Protein AF-A0A960Q1M1-F1 (afdb_monomer_lite)

Foldseek 3Di:
DDFDKDFAQAWDDQQPWTAGGRKIFGADPVGAGFWIAHCAFDDTPNATAGHNNPDDIFGADRNRHTFKGQGCQFDQFPNFGAGHHDPVCVVVVLDSIWGADNVRHGAKGAGCAWDAAPNDIDGHSHMFGADPVRHTDD

Radius of gyration: 15.27 Å; chains: 1; bounding box: 33×28×47 Å

pLDDT: mean 92.21, std 8.74, range [44.69, 98.31]

Sequence (138 aa):
WAVPSVRLLKGDMLGENLLPADTRLLYTPTGWVRDCLLPAPMELQGLPLRGGGHDWMTGFHPDGSLRTAWLSRSTEIDGIPCARATVWAELFGKGGMTTLHPDGSLESCRLAKRCTIDGQTFRKGQRIRLDPEGHLVP

Structure (mmCIF, N/CA/C/O backbone):
data_AF-A0A960Q1M1-F1
#
_entry.id   AF-A0A960Q1M1-F1
#
loop_
_atom_site.group_PDB
_atom_site.id
_atom_site.type_symbol
_atom_site.label_atom_id
_atom_site.label_alt_id
_atom_site.label_comp_id
_atom_site.label_asym_id
_atom_site.label_entity_id
_atom_site.label_seq_id
_atom_site.pdbx_PDB_ins_code
_atom_site.Cartn_x
_atom_site.Cartn_y
_atom_site.Cartn_z
_atom_site.occupancy
_atom_site.B_iso_or_equiv
_atom_site.auth_seq_id
_atom_site.auth_comp_id
_atom_site.auth_asym_id
_atom_site.auth_atom_id
_atom_site.pdbx_PDB_model_num
ATOM 1 N N . TRP A 1 1 ? 8.557 19.670 -15.489 1.00 44.69 1 TRP A N 1
ATOM 2 C CA . TRP A 1 1 ? 9.499 18.537 -15.436 1.00 44.69 1 TRP A CA 1
ATOM 3 C C . TRP A 1 1 ? 8.702 17.256 -15.600 1.00 44.69 1 TRP A C 1
ATOM 5 O O . TRP A 1 1 ? 7.845 16.993 -14.766 1.00 44.69 1 TRP A O 1
ATOM 15 N N . ALA A 1 2 ? 8.873 16.532 -16.709 1.00 58.72 2 ALA A N 1
ATOM 16 C CA . ALA A 1 2 ? 8.183 15.259 -16.914 1.00 58.72 2 ALA A CA 1
ATOM 17 C C . ALA A 1 2 ? 8.835 14.198 -16.017 1.00 58.72 2 ALA A C 1
ATOM 19 O O . ALA A 1 2 ? 10.051 14.029 -16.065 1.00 58.72 2 ALA A O 1
ATOM 20 N N . VAL A 1 3 ? 8.051 13.523 -15.175 1.00 68.00 3 VAL A N 1
ATOM 21 C CA . VAL A 1 3 ? 8.548 12.369 -14.415 1.00 68.00 3 VAL A CA 1
ATOM 22 C C . VAL A 1 3 ? 8.826 11.253 -15.427 1.00 68.00 3 VAL A C 1
ATOM 24 O O . VAL A 1 3 ? 7.913 10.928 -16.195 1.00 68.00 3 VAL A O 1
ATOM 27 N N . PRO A 1 4 ? 10.042 10.678 -15.478 1.00 83.38 4 PRO A N 1
ATOM 28 C CA . PRO A 1 4 ? 10.319 9.548 -16.351 1.00 83.38 4 PRO A CA 1
ATOM 29 C C . PRO A 1 4 ? 9.334 8.426 -16.037 1.00 83.38 4 PRO A C 1
ATOM 31 O O . PRO A 1 4 ? 9.212 8.002 -14.884 1.00 83.38 4 PRO A O 1
ATOM 34 N N . SER A 1 5 ? 8.606 7.974 -17.056 1.00 89.38 5 SER A N 1
ATOM 35 C CA . SER A 1 5 ? 7.675 6.866 -16.902 1.00 89.38 5 SER A CA 1
ATOM 36 C C . SER A 1 5 ? 7.811 5.865 -18.031 1.00 89.38 5 SER A C 1
ATOM 38 O O . SER A 1 5 ? 8.048 6.235 -19.181 1.00 89.38 5 SER A O 1
ATOM 40 N N . VAL A 1 6 ? 7.664 4.592 -17.683 1.00 93.88 6 VAL A N 1
ATOM 41 C CA . VAL A 1 6 ? 7.753 3.462 -18.608 1.00 93.88 6 VAL A CA 1
ATOM 42 C C . VAL A 1 6 ? 6.487 2.637 -18.464 1.00 93.88 6 VAL A C 1
ATOM 44 O O . VAL A 1 6 ? 6.015 2.411 -17.354 1.00 93.88 6 VAL A O 1
ATOM 47 N N . ARG A 1 7 ? 5.922 2.188 -19.584 1.00 95.88 7 ARG A N 1
ATOM 48 C CA . ARG A 1 7 ? 4.851 1.189 -19.594 1.00 95.88 7 ARG A CA 1
ATOM 49 C C . ARG A 1 7 ? 5.477 -0.189 -19.787 1.00 95.88 7 ARG A C 1
ATOM 51 O O . ARG A 1 7 ? 6.226 -0.380 -20.743 1.00 95.88 7 ARG A O 1
ATOM 58 N N . LEU A 1 8 ? 5.141 -1.138 -18.921 1.00 96.75 8 LEU A N 1
ATOM 59 C CA . LEU A 1 8 ? 5.547 -2.530 -19.086 1.00 96.75 8 LEU A CA 1
ATOM 60 C C . LEU A 1 8 ? 4.829 -3.160 -20.287 1.00 96.75 8 LEU A C 1
ATOM 62 O O . LEU A 1 8 ? 3.607 -3.096 -20.386 1.00 96.75 8 LEU A O 1
ATOM 66 N N . LEU A 1 9 ? 5.580 -3.787 -21.195 1.00 96.88 9 LEU A N 1
ATOM 67 C CA . LEU A 1 9 ? 5.009 -4.490 -22.358 1.00 96.88 9 LEU A CA 1
ATOM 68 C C . LEU A 1 9 ? 4.552 -5.918 -22.027 1.00 96.88 9 LEU A C 1
ATOM 70 O O . LEU A 1 9 ? 3.729 -6.495 -22.729 1.00 96.88 9 LEU A O 1
ATOM 74 N N . LYS A 1 10 ? 5.102 -6.492 -20.960 1.00 96.62 10 LYS A N 1
ATOM 75 C CA . LYS A 1 10 ? 4.767 -7.803 -20.401 1.00 96.62 10 LYS A CA 1
ATOM 76 C C . LYS A 1 10 ? 4.902 -7.731 -18.881 1.00 96.62 10 LYS A C 1
ATOM 78 O O . LYS A 1 10 ? 5.434 -6.745 -18.380 1.00 96.62 10 LYS A O 1
ATOM 83 N N . GLY A 1 11 ? 4.440 -8.756 -18.169 1.00 96.56 11 GLY A N 1
ATOM 84 C CA . GLY A 1 11 ? 4.659 -8.817 -16.725 1.00 96.56 11 GLY A CA 1
ATOM 85 C C . GLY A 1 11 ? 6.151 -8.819 -16.375 1.00 96.56 11 GLY A C 1
ATOM 86 O O . GLY A 1 11 ? 6.942 -9.437 -17.093 1.00 96.56 11 GLY A O 1
ATOM 87 N N . ASP A 1 12 ? 6.518 -8.113 -15.309 1.00 96.69 12 ASP A N 1
ATOM 88 C CA . ASP A 1 12 ? 7.900 -7.984 -14.841 1.00 96.69 12 ASP A CA 1
ATOM 89 C C . ASP A 1 12 ? 7.965 -7.815 -13.317 1.00 96.69 12 ASP A C 1
ATOM 91 O O . ASP A 1 12 ? 6.977 -7.444 -12.678 1.00 96.69 12 ASP A O 1
ATOM 95 N N . MET A 1 13 ? 9.127 -8.100 -12.738 1.00 95.75 13 MET A N 1
ATOM 96 C CA . MET A 1 13 ? 9.345 -8.047 -11.295 1.00 95.75 13 MET A CA 1
ATOM 97 C C . MET A 1 13 ? 9.803 -6.656 -10.843 1.00 95.75 13 MET A C 1
ATOM 99 O O . MET A 1 13 ? 10.718 -6.066 -11.415 1.00 95.75 13 MET A O 1
ATOM 103 N N . LEU A 1 14 ? 9.212 -6.164 -9.755 1.00 94.31 14 LEU A N 1
ATOM 104 C CA . LEU A 1 14 ? 9.715 -5.045 -8.962 1.00 94.31 14 LEU A CA 1
ATOM 105 C C . LEU A 1 14 ? 9.962 -5.530 -7.533 1.00 94.31 14 LEU A C 1
ATOM 107 O O . LEU A 1 14 ? 9.020 -5.668 -6.748 1.00 94.31 14 LEU A O 1
ATOM 111 N N . GLY A 1 15 ? 11.223 -5.823 -7.215 1.00 90.25 15 GLY A N 1
ATOM 112 C CA . GLY A 1 15 ? 11.546 -6.590 -6.012 1.00 90.25 15 GLY A CA 1
ATOM 113 C C . GLY A 1 15 ? 10.830 -7.942 -6.065 1.00 90.25 15 GLY A C 1
ATOM 114 O O . GLY A 1 15 ? 10.970 -8.683 -7.038 1.00 90.25 15 GLY A O 1
ATOM 115 N N . GLU A 1 16 ? 9.999 -8.224 -5.065 1.00 91.69 16 GLU A N 1
ATOM 116 C CA . GLU A 1 16 ? 9.183 -9.447 -4.990 1.00 91.69 16 GLU A CA 1
ATOM 117 C C . GLU A 1 16 ? 7.808 -9.321 -5.670 1.00 91.69 16 GLU A C 1
ATOM 119 O O . GLU A 1 16 ? 7.036 -10.278 -5.729 1.00 91.69 16 GLU A O 1
ATOM 124 N N . ASN A 1 17 ? 7.475 -8.147 -6.211 1.00 94.50 17 ASN A N 1
ATOM 125 C CA . ASN A 1 17 ? 6.167 -7.890 -6.803 1.00 94.50 17 ASN A CA 1
ATOM 126 C C . ASN A 1 17 ? 6.163 -8.215 -8.293 1.00 94.50 17 ASN A C 1
ATOM 128 O O . ASN A 1 17 ? 6.813 -7.524 -9.077 1.00 94.50 17 ASN A O 1
ATOM 132 N N . LEU A 1 18 ? 5.358 -9.195 -8.705 1.00 96.12 18 LEU A N 1
ATOM 133 C CA . LEU A 1 18 ? 5.050 -9.394 -10.119 1.00 96.12 18 LEU A CA 1
ATOM 134 C C . LEU A 1 18 ? 4.019 -8.354 -10.571 1.00 96.12 18 LEU A C 1
ATOM 136 O O . LEU A 1 18 ? 2.836 -8.444 -10.238 1.00 96.12 18 LEU A O 1
ATOM 140 N N . LEU A 1 19 ? 4.462 -7.372 -11.350 1.00 96.94 19 LEU A N 1
ATOM 141 C CA . LEU A 1 19 ? 3.601 -6.355 -11.942 1.00 96.94 19 LEU A CA 1
ATOM 142 C C . LEU A 1 19 ? 3.134 -6.819 -13.328 1.00 96.94 19 LEU A C 1
ATOM 144 O O . LEU A 1 19 ? 3.945 -7.331 -14.100 1.00 96.94 19 LEU A O 1
ATOM 148 N N . PRO A 1 20 ? 1.848 -6.657 -13.687 1.00 96.88 20 PRO A N 1
ATOM 149 C CA . PRO A 1 20 ? 1.344 -7.085 -14.985 1.00 96.88 20 PRO A CA 1
ATOM 150 C C . PRO A 1 20 ? 1.808 -6.155 -16.113 1.00 96.88 20 PRO A C 1
ATOM 152 O O . PRO A 1 20 ? 2.233 -5.016 -15.883 1.00 96.88 20 PRO A O 1
ATOM 155 N N . ALA A 1 21 ? 1.642 -6.625 -17.353 1.00 97.00 21 ALA A N 1
ATOM 156 C CA . ALA A 1 21 ? 1.717 -5.775 -18.539 1.00 97.00 21 ALA A CA 1
ATOM 157 C C . ALA A 1 21 ? 0.806 -4.543 -18.391 1.00 97.00 21 ALA A C 1
ATOM 159 O O . ALA A 1 21 ? -0.154 -4.558 -17.624 1.00 97.00 21 ALA A O 1
ATOM 160 N N . ASP A 1 22 ? 1.119 -3.474 -19.118 1.00 96.19 22 ASP A N 1
ATOM 161 C CA . ASP A 1 22 ? 0.447 -2.172 -19.068 1.00 96.19 22 ASP A CA 1
ATOM 162 C C . ASP A 1 22 ? 0.586 -1.382 -17.762 1.00 96.19 22 ASP A C 1
ATOM 164 O O . ASP A 1 22 ? 0.172 -0.219 -17.713 1.00 96.19 22 ASP A O 1
ATOM 168 N N . THR A 1 23 ? 1.242 -1.933 -16.738 1.00 96.69 23 THR A N 1
ATOM 169 C CA . THR A 1 23 ? 1.632 -1.153 -15.559 1.00 96.69 23 THR A CA 1
ATOM 170 C C . THR A 1 23 ? 2.547 -0.009 -15.981 1.00 96.69 23 THR A C 1
ATOM 172 O O . THR A 1 23 ? 3.539 -0.214 -16.687 1.00 96.69 23 THR A O 1
ATOM 175 N N . ARG A 1 24 ? 2.227 1.215 -15.548 1.00 96.19 24 ARG A N 1
ATOM 176 C CA . ARG A 1 24 ? 3.098 2.376 -15.763 1.00 96.19 24 ARG A CA 1
ATOM 177 C C . ARG A 1 24 ? 3.955 2.604 -14.531 1.00 96.19 24 ARG A C 1
ATOM 179 O O . ARG A 1 24 ? 3.417 2.897 -13.473 1.00 96.19 24 ARG A O 1
ATOM 186 N N . LEU A 1 25 ? 5.267 2.510 -14.680 1.00 95.69 25 LEU A N 1
ATOM 187 C CA . LEU A 1 25 ? 6.252 2.777 -13.637 1.00 95.69 25 LEU A CA 1
ATOM 188 C C . LEU A 1 25 ? 6.678 4.240 -13.698 1.00 95.69 25 LEU A C 1
ATOM 190 O O . LEU A 1 25 ? 6.919 4.759 -14.787 1.00 95.69 25 LEU A O 1
ATOM 194 N N . LEU A 1 26 ? 6.765 4.898 -12.547 1.00 94.62 26 LEU A N 1
ATOM 195 C CA . LEU A 1 26 ? 7.273 6.254 -12.390 1.00 94.62 26 LEU A CA 1
ATOM 196 C C . LEU A 1 26 ? 8.558 6.190 -11.573 1.00 94.62 26 LEU A C 1
ATOM 198 O O . LEU A 1 26 ? 8.557 5.714 -10.437 1.00 94.62 26 LEU A O 1
ATOM 202 N N . TYR A 1 27 ? 9.646 6.691 -12.143 1.00 93.81 27 TYR A N 1
ATOM 203 C CA . TYR A 1 27 ? 10.965 6.600 -11.529 1.00 93.81 27 TYR A CA 1
ATOM 204 C C . TYR A 1 27 ? 11.323 7.876 -10.773 1.00 93.81 27 TYR A C 1
ATOM 206 O O . TYR A 1 27 ? 10.935 8.988 -11.148 1.00 93.81 27 TYR A O 1
ATOM 214 N N . THR A 1 28 ? 12.104 7.723 -9.710 1.00 91.12 28 THR A N 1
ATOM 215 C CA . THR A 1 28 ? 12.833 8.842 -9.117 1.00 91.12 28 THR A CA 1
ATOM 216 C C . THR A 1 28 ? 13.956 9.311 -10.046 1.00 91.12 28 THR A C 1
ATOM 218 O O . THR A 1 28 ? 14.396 8.559 -10.920 1.00 91.12 28 THR A O 1
ATOM 221 N N . PRO A 1 29 ? 14.495 10.527 -9.841 1.00 88.94 29 PRO A N 1
ATOM 222 C CA . PRO A 1 29 ? 15.682 10.980 -10.566 1.00 88.94 29 PRO A CA 1
ATOM 223 C C . PRO A 1 29 ? 16.908 10.070 -10.388 1.00 88.94 29 PRO A C 1
ATOM 225 O O . PRO A 1 29 ? 17.789 10.075 -11.239 1.00 88.94 29 PRO A O 1
ATOM 228 N N . THR A 1 30 ? 16.966 9.292 -9.300 1.00 88.81 30 THR A N 1
ATOM 229 C CA . THR A 1 30 ? 18.052 8.342 -9.020 1.00 88.81 30 THR A CA 1
ATOM 230 C C . THR A 1 30 ? 17.812 6.948 -9.605 1.00 88.81 30 THR A C 1
ATOM 232 O O . THR A 1 30 ? 18.670 6.084 -9.464 1.00 88.81 30 THR A O 1
ATOM 235 N N . GLY A 1 31 ? 16.686 6.725 -10.294 1.00 88.75 31 GLY A N 1
ATOM 236 C CA . GLY A 1 31 ? 16.472 5.549 -11.142 1.00 88.75 31 GLY A CA 1
ATOM 237 C C . GLY A 1 31 ? 15.728 4.375 -10.505 1.00 88.75 31 GLY A C 1
ATOM 238 O O . GLY A 1 31 ? 15.557 3.359 -11.172 1.00 88.75 31 GLY A O 1
ATOM 239 N N . TRP A 1 32 ? 15.236 4.492 -9.270 1.00 92.25 32 TRP A N 1
ATOM 240 C CA . TRP A 1 32 ? 14.368 3.467 -8.672 1.00 92.25 32 TRP A CA 1
ATOM 241 C C . TRP A 1 32 ? 12.883 3.799 -8.877 1.00 92.25 32 TRP A C 1
ATOM 243 O O . TRP A 1 32 ? 12.515 4.961 -9.072 1.00 92.25 32 TRP A O 1
ATOM 253 N N . VAL A 1 33 ? 12.019 2.779 -8.867 1.00 95.06 33 VAL A N 1
ATOM 254 C CA . VAL A 1 33 ? 10.573 2.948 -9.092 1.00 95.06 33 VAL A CA 1
ATOM 255 C C . VAL A 1 33 ? 9.918 3.544 -7.851 1.00 95.06 33 VAL A C 1
ATOM 257 O O . VAL A 1 33 ? 9.772 2.871 -6.838 1.00 95.06 33 VAL A O 1
ATOM 260 N N . ARG A 1 34 ? 9.477 4.798 -7.945 1.00 94.94 34 ARG A N 1
ATOM 261 C CA . ARG A 1 34 ? 8.797 5.499 -6.852 1.00 94.94 34 ARG A CA 1
ATOM 262 C C . ARG A 1 34 ? 7.356 5.044 -6.696 1.00 94.94 34 ARG A C 1
ATOM 264 O O . ARG A 1 34 ? 6.902 4.801 -5.584 1.00 94.94 34 ARG A O 1
ATOM 271 N N . ASP A 1 35 ? 6.644 4.991 -7.817 1.00 94.75 35 ASP A N 1
ATOM 272 C CA . ASP A 1 35 ? 5.237 4.622 -7.876 1.00 94.75 35 ASP A CA 1
ATOM 273 C C . ASP A 1 35 ? 4.949 3.832 -9.151 1.00 94.75 35 ASP A C 1
ATOM 275 O O . ASP A 1 35 ? 5.668 3.937 -10.148 1.00 94.75 35 ASP A O 1
ATOM 279 N N . CYS A 1 36 ? 3.837 3.111 -9.155 1.00 95.25 36 CYS A N 1
ATOM 280 C CA . CYS A 1 36 ? 3.235 2.571 -10.352 1.00 95.25 36 CYS A CA 1
ATOM 281 C C . CYS A 1 36 ? 1.744 2.905 -10.443 1.00 95.25 36 CYS A C 1
ATOM 283 O O . CYS A 1 36 ? 1.056 3.148 -9.449 1.00 95.25 36 CYS A O 1
ATOM 285 N N . LEU A 1 37 ? 1.245 2.899 -11.673 1.00 95.25 37 LEU A N 1
ATOM 286 C CA . LEU A 1 37 ? -0.174 2.907 -11.977 1.00 95.25 37 LEU A CA 1
ATOM 287 C C . LEU A 1 37 ? -0.556 1.529 -12.507 1.00 95.25 37 LEU A C 1
ATOM 289 O O . LEU A 1 37 ? -0.140 1.136 -13.602 1.00 95.25 37 LEU A O 1
ATOM 293 N N . LEU A 1 38 ? -1.342 0.805 -11.716 1.00 95.94 38 LEU A N 1
ATOM 294 C CA . LEU A 1 38 ? -1.808 -0.535 -12.053 1.00 95.94 38 LEU A CA 1
ATOM 295 C C . LEU A 1 38 ? -2.965 -0.454 -13.063 1.00 95.94 38 LEU A C 1
ATOM 297 O O . LEU A 1 38 ? -3.889 0.351 -12.876 1.00 95.94 38 LEU A O 1
ATOM 301 N N . PRO A 1 39 ? -2.973 -1.286 -14.119 1.00 95.25 39 PRO A N 1
ATOM 302 C CA . PRO A 1 39 ? -4.009 -1.231 -15.150 1.00 95.25 39 PRO A CA 1
ATOM 303 C C . PRO A 1 39 ? -5.382 -1.659 -14.613 1.00 95.25 3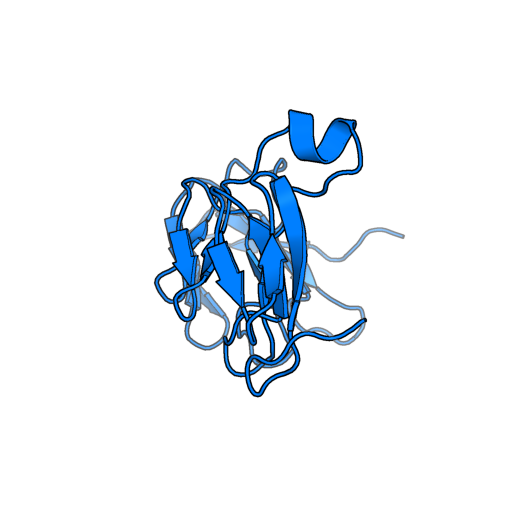9 PRO A C 1
ATOM 305 O O . PRO A 1 39 ? -6.401 -1.104 -15.013 1.00 95.25 39 PRO A O 1
ATOM 308 N N . ALA A 1 40 ? -5.410 -2.587 -13.655 1.00 94.69 40 ALA A N 1
ATOM 309 C CA . ALA A 1 40 ? -6.616 -3.111 -13.024 1.00 94.69 40 ALA A CA 1
ATOM 310 C C . ALA A 1 40 ? -6.372 -3.382 -11.526 1.00 94.69 40 ALA A C 1
ATOM 312 O O . ALA A 1 40 ? -5.214 -3.450 -11.107 1.00 94.69 40 ALA A O 1
ATOM 313 N N . PRO A 1 41 ? -7.431 -3.515 -10.703 1.00 95.19 41 PRO A N 1
ATOM 314 C CA . PRO A 1 41 ? -7.290 -3.976 -9.325 1.00 95.19 41 PRO A CA 1
ATOM 315 C C . PRO A 1 41 ? -6.593 -5.338 -9.260 1.00 95.19 41 PRO A C 1
ATOM 317 O O . PRO A 1 41 ? -6.906 -6.229 -10.048 1.00 95.19 41 PRO A O 1
ATOM 320 N N . MET A 1 42 ? -5.681 -5.503 -8.308 1.00 95.56 42 MET A N 1
ATOM 321 C CA . MET A 1 42 ? -4.950 -6.752 -8.088 1.00 95.56 42 MET A CA 1
ATOM 322 C C . MET A 1 42 ? -4.455 -6.840 -6.646 1.00 95.56 42 MET A C 1
ATOM 324 O O . MET A 1 42 ? -4.572 -5.878 -5.887 1.00 95.56 42 MET A O 1
ATOM 328 N N . GLU A 1 43 ? -3.889 -7.983 -6.274 1.00 96.31 43 GLU A N 1
ATOM 329 C CA . GLU A 1 43 ? -3.242 -8.164 -4.976 1.00 96.31 43 GLU A CA 1
ATOM 330 C C . GLU A 1 43 ? -1.720 -8.079 -5.130 1.00 96.31 43 GLU A C 1
ATOM 332 O O . GLU A 1 43 ? -1.154 -8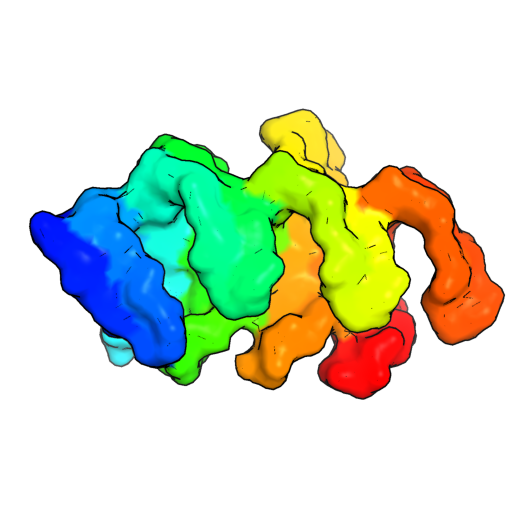.702 -6.026 1.00 96.31 43 GLU A O 1
ATOM 337 N N . LEU A 1 44 ? -1.069 -7.297 -4.267 1.00 95.88 44 LEU A N 1
ATOM 338 C CA . LEU A 1 44 ? 0.389 -7.231 -4.131 1.00 95.88 44 LEU A CA 1
ATOM 339 C C . LEU A 1 44 ? 0.734 -7.351 -2.649 1.00 95.88 44 LEU A C 1
ATOM 341 O O . LEU A 1 44 ? 0.118 -6.677 -1.828 1.00 95.88 44 LEU A O 1
ATOM 345 N N . GLN A 1 45 ? 1.680 -8.232 -2.312 1.00 95.12 45 GLN A N 1
ATOM 346 C CA . GLN A 1 45 ? 2.086 -8.522 -0.924 1.00 95.12 45 GLN A CA 1
ATOM 347 C C . GLN A 1 45 ? 0.889 -8.844 -0.005 1.00 95.12 45 GLN A C 1
ATOM 349 O O . GLN A 1 45 ? 0.813 -8.407 1.136 1.00 95.12 45 GLN A O 1
ATOM 354 N N . GLY A 1 46 ? -0.110 -9.559 -0.540 1.00 95.31 46 GLY A N 1
ATOM 355 C CA . GLY A 1 46 ? -1.347 -9.899 0.174 1.00 95.31 46 GLY A CA 1
ATOM 356 C C . GLY A 1 46 ? -2.356 -8.751 0.329 1.00 95.31 46 GLY A C 1
ATOM 357 O O . GLY A 1 46 ? -3.449 -8.968 0.854 1.00 95.31 46 GLY A O 1
ATOM 358 N N . LEU A 1 47 ? -2.047 -7.543 -0.153 1.00 97.44 47 LEU A N 1
ATOM 359 C CA . LEU A 1 47 ? -2.928 -6.383 -0.047 1.00 97.44 47 LEU A CA 1
ATOM 360 C C . LEU A 1 47 ? -3.737 -6.160 -1.328 1.00 97.44 47 LEU A C 1
ATOM 362 O O . LEU A 1 47 ? -3.167 -6.093 -2.419 1.00 97.44 47 LEU A O 1
ATOM 366 N N . PRO A 1 48 ? -5.066 -5.974 -1.227 1.00 97.50 48 PRO A N 1
ATOM 367 C CA . PRO A 1 48 ? -5.913 -5.757 -2.387 1.00 97.50 48 PRO A CA 1
ATOM 368 C C . PRO A 1 48 ? -5.874 -4.299 -2.823 1.00 97.50 48 PRO A C 1
ATOM 370 O O . PRO A 1 48 ? -6.557 -3.437 -2.265 1.00 97.50 48 PRO A O 1
ATOM 373 N N . LEU A 1 49 ? -5.106 -4.021 -3.866 1.00 96.06 49 LEU A N 1
ATOM 374 C CA . LEU A 1 49 ? -4.888 -2.685 -4.389 1.00 96.06 49 LEU A CA 1
ATOM 375 C C . LEU A 1 49 ? -5.918 -2.320 -5.456 1.00 96.06 49 LEU A C 1
ATOM 377 O O . LEU A 1 49 ? -6.438 -3.153 -6.204 1.00 96.06 49 LEU A O 1
ATOM 381 N N . ARG A 1 50 ? -6.222 -1.028 -5.535 1.00 94.56 50 ARG A N 1
ATOM 382 C CA . ARG A 1 50 ? -6.901 -0.438 -6.680 1.00 94.56 50 ARG A CA 1
ATOM 383 C C . ARG A 1 50 ? -5.947 -0.366 -7.867 1.00 94.56 50 ARG A C 1
ATOM 385 O O . ARG A 1 50 ? -4.749 -0.169 -7.714 1.00 94.56 50 ARG A O 1
ATOM 392 N N . GLY A 1 51 ? -6.538 -0.451 -9.048 1.00 89.00 51 GLY A N 1
ATOM 393 C CA . GLY A 1 51 ? -5.936 -0.015 -10.299 1.00 89.00 51 GLY A CA 1
ATOM 394 C C . GLY A 1 51 ? -6.936 0.849 -11.057 1.00 89.00 51 GLY A C 1
ATOM 395 O O . GLY A 1 51 ? -7.894 1.357 -10.469 1.00 89.00 51 GLY A O 1
ATOM 396 N N . GLY A 1 52 ? -6.725 0.993 -12.357 1.00 84.94 52 GLY A N 1
ATOM 397 C CA . GLY A 1 52 ? -7.508 1.884 -13.219 1.00 84.94 52 GLY A CA 1
ATOM 398 C C . GLY A 1 52 ? -6.634 2.798 -14.075 1.00 84.94 52 GLY A C 1
ATOM 399 O O . GLY A 1 52 ? -7.108 3.804 -14.587 1.00 84.94 52 GLY A O 1
ATOM 400 N N . GLY A 1 53 ? -5.342 2.486 -14.203 1.00 77.06 53 GLY A N 1
ATOM 401 C CA . GLY A 1 53 ? -4.425 3.108 -15.154 1.00 77.06 53 GLY A CA 1
ATOM 402 C C . GLY A 1 53 ? -3.932 4.509 -14.791 1.00 77.06 53 GLY A C 1
ATOM 403 O O . GLY A 1 53 ? -2.755 4.775 -14.987 1.00 77.06 53 GLY A O 1
ATOM 404 N N . HIS A 1 54 ? -4.774 5.409 -14.283 1.00 73.81 54 HIS A N 1
ATOM 405 C CA . HIS A 1 54 ? -4.378 6.783 -13.916 1.00 73.81 54 HIS A CA 1
ATOM 406 C C . HIS A 1 54 ? -4.960 7.281 -12.588 1.00 73.81 54 HIS A C 1
ATOM 408 O O . HIS A 1 54 ? -4.566 8.343 -12.117 1.00 73.81 54 HIS A O 1
ATOM 414 N N . ASP A 1 55 ? -5.850 6.510 -11.966 1.00 76.81 55 ASP A N 1
ATOM 415 C CA . ASP A 1 55 ? -6.637 7.002 -10.832 1.00 76.81 55 ASP A CA 1
ATOM 416 C C . ASP A 1 55 ? -5.963 6.784 -9.467 1.00 76.81 55 ASP A C 1
ATOM 418 O O . ASP A 1 55 ? -6.244 7.513 -8.518 1.00 76.81 55 ASP A O 1
ATOM 422 N N . TRP A 1 56 ? -5.089 5.778 -9.349 1.00 85.38 56 TRP A N 1
ATOM 423 C CA . TRP A 1 56 ? -4.510 5.346 -8.072 1.00 85.38 56 TRP A CA 1
ATOM 424 C C . TRP A 1 56 ? -3.035 4.986 -8.246 1.00 85.38 56 TRP A C 1
ATOM 426 O O . TRP A 1 56 ? -2.704 4.103 -9.037 1.00 85.38 56 TRP A O 1
ATOM 436 N N . MET A 1 57 ? -2.158 5.669 -7.507 1.00 89.88 57 MET A N 1
ATOM 437 C CA . MET A 1 57 ? -0.706 5.477 -7.568 1.00 89.88 57 MET A CA 1
ATOM 438 C C . MET A 1 57 ? -0.215 4.635 -6.393 1.00 89.88 57 MET A C 1
ATOM 440 O O . MET A 1 57 ? -0.185 5.114 -5.259 1.00 89.88 57 MET A O 1
ATOM 444 N N . THR A 1 58 ? 0.182 3.398 -6.668 1.00 94.19 58 THR A N 1
ATOM 445 C CA . THR A 1 58 ? 0.802 2.501 -5.686 1.00 94.19 58 THR A CA 1
ATOM 446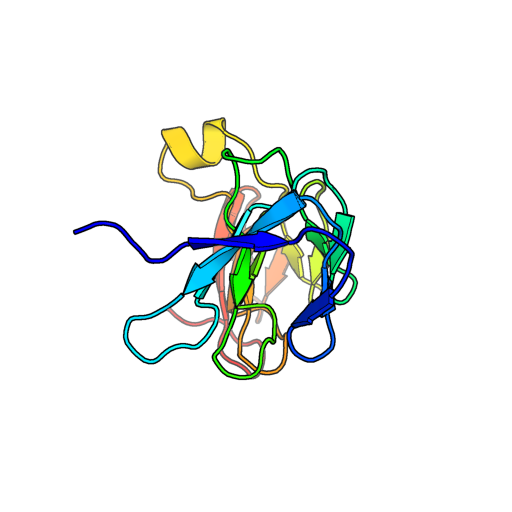 C C . THR A 1 58 ? 2.278 2.847 -5.570 1.00 94.19 58 THR A C 1
ATOM 448 O O . THR A 1 58 ? 2.996 2.798 -6.562 1.00 94.19 58 THR A O 1
ATOM 451 N N . GLY A 1 59 ? 2.729 3.229 -4.385 1.00 95.44 59 GLY A N 1
ATOM 452 C CA . GLY A 1 59 ? 4.091 3.674 -4.117 1.00 95.44 59 GLY A CA 1
ATOM 453 C C . GLY A 1 59 ? 4.944 2.566 -3.519 1.00 95.44 59 GLY A C 1
ATOM 454 O O . GLY A 1 59 ? 4.430 1.715 -2.794 1.00 95.44 59 GLY A O 1
ATOM 455 N N . PHE A 1 60 ? 6.250 2.637 -3.756 1.00 96.88 60 PHE A N 1
ATOM 456 C CA . PHE A 1 60 ? 7.226 1.672 -3.256 1.00 96.88 60 PHE A CA 1
ATOM 457 C C . PHE A 1 60 ? 8.309 2.354 -2.419 1.00 96.88 60 PHE A C 1
ATOM 459 O O . PHE A 1 60 ? 8.571 3.555 -2.564 1.00 96.88 60 PHE A O 1
ATOM 466 N N . HIS A 1 61 ? 8.925 1.583 -1.531 1.00 96.25 61 HIS A N 1
ATOM 467 C CA . HIS A 1 61 ? 10.224 1.901 -0.946 1.00 96.25 61 HIS A CA 1
ATOM 468 C C . HIS A 1 61 ? 11.347 1.527 -1.934 1.00 96.25 61 HIS A C 1
ATOM 470 O O . HIS A 1 61 ? 11.085 0.854 -2.936 1.00 96.25 61 HIS A O 1
ATOM 476 N N . PRO A 1 62 ? 12.601 1.967 -1.710 1.00 94.44 62 PRO A N 1
ATOM 477 C CA . PRO A 1 62 ? 13.697 1.724 -2.653 1.00 94.44 62 PRO A CA 1
ATOM 478 C C . PRO A 1 62 ? 14.006 0.248 -2.946 1.00 94.44 62 PRO A C 1
ATOM 480 O O . PRO A 1 62 ? 14.526 -0.051 -4.018 1.00 94.44 62 PRO A O 1
ATOM 483 N N . ASP A 1 63 ? 13.690 -0.661 -2.024 1.00 93.50 63 ASP A N 1
ATOM 484 C CA . ASP A 1 63 ? 13.851 -2.114 -2.180 1.00 93.50 63 ASP A CA 1
ATOM 485 C C . ASP A 1 63 ? 12.707 -2.780 -2.969 1.00 93.50 63 ASP A C 1
ATOM 487 O O . ASP A 1 63 ? 12.760 -3.971 -3.272 1.00 93.50 63 ASP A O 1
ATOM 491 N N . GLY A 1 64 ? 11.681 -2.009 -3.340 1.00 94.50 64 GLY A N 1
ATOM 492 C CA . GLY A 1 64 ? 10.490 -2.498 -4.020 1.00 94.50 64 GLY A CA 1
ATOM 493 C C . GLY A 1 64 ? 9.394 -2.989 -3.076 1.00 94.50 64 GLY A C 1
ATOM 494 O O . GLY A 1 64 ? 8.364 -3.439 -3.571 1.00 94.50 64 GLY A O 1
ATOM 495 N N . SER A 1 65 ? 9.543 -2.896 -1.752 1.00 96.06 65 SER A N 1
ATOM 496 C CA . SER A 1 65 ? 8.433 -3.150 -0.825 1.00 96.06 65 SER A CA 1
ATOM 497 C C . SER A 1 65 ? 7.332 -2.094 -0.982 1.00 96.06 65 SER A C 1
ATOM 499 O O . SER A 1 65 ? 7.581 -0.963 -1.421 1.00 96.06 65 SER A O 1
ATOM 501 N N . LEU A 1 66 ? 6.080 -2.462 -0.693 1.00 96.88 66 LEU A N 1
ATOM 502 C CA . LEU A 1 66 ? 4.969 -1.518 -0.793 1.00 96.88 66 LEU A CA 1
ATOM 503 C C . LEU A 1 66 ? 5.117 -0.418 0.259 1.00 96.88 66 LEU A C 1
ATOM 505 O O . LEU A 1 66 ? 5.277 -0.687 1.440 1.00 96.88 66 LEU A O 1
ATOM 509 N N . ARG A 1 67 ? 4.981 0.834 -0.176 1.00 97.31 67 ARG A N 1
ATOM 510 C CA . ARG A 1 67 ? 4.938 2.011 0.700 1.00 97.31 67 ARG A CA 1
ATOM 511 C C . A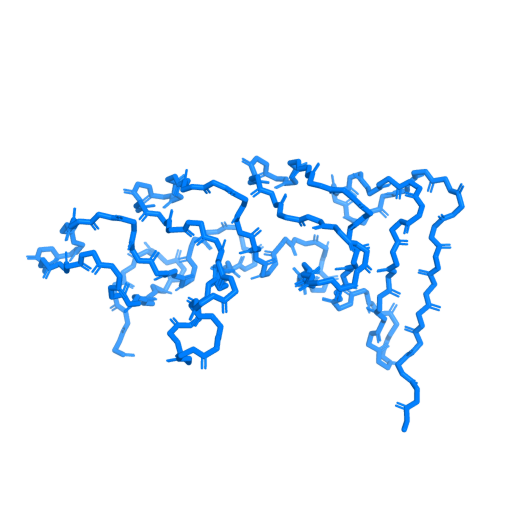RG A 1 67 ? 3.542 2.594 0.797 1.00 97.31 67 ARG A C 1
ATOM 513 O O . ARG A 1 67 ? 3.134 3.040 1.863 1.00 97.31 67 ARG A O 1
ATOM 520 N N . THR A 1 68 ? 2.811 2.651 -0.318 1.00 95.38 68 THR A N 1
ATOM 521 C CA . THR A 1 68 ? 1.445 3.186 -0.335 1.00 95.38 68 THR A CA 1
ATOM 522 C C . THR A 1 68 ? 0.484 2.220 -1.013 1.00 95.38 68 THR A C 1
ATOM 524 O O . THR A 1 68 ? 0.700 1.767 -2.136 1.00 95.38 68 THR A O 1
ATOM 527 N N . ALA A 1 69 ? -0.612 1.925 -0.320 1.00 95.44 69 ALA A N 1
ATOM 528 C CA . ALA A 1 69 ? -1.643 0.995 -0.739 1.00 95.44 69 ALA A CA 1
ATOM 529 C C . ALA A 1 69 ? -3.000 1.704 -0.820 1.00 95.44 69 ALA A C 1
ATOM 531 O O . ALA A 1 69 ? -3.588 2.129 0.180 1.00 95.44 69 ALA A O 1
ATOM 532 N N . TRP A 1 70 ? -3.543 1.796 -2.031 1.00 95.06 70 TRP A N 1
ATOM 533 C CA . TRP A 1 70 ? -4.912 2.250 -2.260 1.00 95.06 70 TRP A CA 1
ATOM 534 C C . TRP A 1 70 ? -5.852 1.056 -2.198 1.00 95.06 70 TRP A C 1
ATOM 536 O O . TRP A 1 70 ? -6.130 0.432 -3.215 1.00 95.06 70 TRP A O 1
ATOM 546 N N . LEU A 1 71 ? -6.336 0.715 -1.006 1.00 96.44 71 LEU A N 1
ATOM 547 C CA . LEU A 1 71 ? -7.096 -0.519 -0.808 1.00 96.44 71 LEU A CA 1
ATOM 548 C C . LEU A 1 71 ? -8.418 -0.525 -1.601 1.00 96.44 71 LEU A C 1
ATOM 550 O O . LEU A 1 71 ? -9.233 0.397 -1.500 1.00 96.44 71 LEU A O 1
ATOM 554 N N . SER A 1 72 ? -8.678 -1.576 -2.379 1.00 95.62 72 SER A N 1
ATOM 555 C CA . SER A 1 72 ? -9.925 -1.726 -3.147 1.00 95.62 72 SER A CA 1
ATOM 556 C C . SER A 1 72 ? -11.112 -2.113 -2.256 1.00 95.62 72 SER A C 1
ATOM 558 O O . SER A 1 72 ? -12.240 -1.661 -2.483 1.00 95.62 72 SER A O 1
ATOM 560 N N . ARG A 1 73 ? -10.838 -2.855 -1.178 1.00 96.19 73 ARG A N 1
ATOM 561 C CA . ARG A 1 73 ? -11.774 -3.248 -0.114 1.00 96.19 73 ARG A CA 1
ATOM 562 C C . ARG A 1 73 ? -11.165 -2.990 1.265 1.00 96.19 73 ARG A C 1
ATOM 564 O O . ARG A 1 73 ? -9.954 -2.855 1.398 1.00 96.19 73 ARG A O 1
ATOM 571 N N . SER A 1 74 ? -12.011 -2.894 2.290 1.00 96.88 74 SER A N 1
ATOM 572 C CA . SER A 1 74 ? -11.511 -2.834 3.665 1.00 96.88 74 SER A CA 1
ATOM 573 C C . SER A 1 74 ? -10.730 -4.102 3.976 1.00 96.88 74 SER A C 1
ATOM 575 O O . SER A 1 74 ? -11.184 -5.191 3.632 1.00 96.88 74 SER A O 1
ATOM 577 N N . THR A 1 75 ? -9.567 -3.936 4.591 1.00 98.00 75 THR A N 1
ATOM 578 C CA . THR A 1 75 ? -8.585 -5.002 4.805 1.00 98.00 75 THR A CA 1
ATOM 579 C C . THR A 1 75 ? -8.012 -4.840 6.200 1.00 98.00 75 THR A C 1
ATOM 581 O O . THR A 1 75 ? -7.789 -3.712 6.638 1.00 98.00 75 THR A O 1
ATOM 584 N N . GLU A 1 76 ? -7.840 -5.947 6.910 1.00 97.88 76 GLU A N 1
ATOM 585 C CA . GLU A 1 76 ? -7.153 -5.949 8.196 1.00 97.88 76 GLU A CA 1
ATOM 586 C C . GLU A 1 76 ? -5.650 -6.083 7.949 1.00 97.88 76 GLU A C 1
ATOM 588 O O . GLU A 1 76 ? -5.239 -6.961 7.194 1.00 97.88 76 GLU A O 1
ATOM 593 N N . ILE A 1 77 ? -4.862 -5.177 8.522 1.00 97.94 77 ILE A N 1
ATOM 594 C CA . ILE A 1 77 ? -3.397 -5.146 8.419 1.00 97.94 77 ILE A CA 1
ATOM 595 C C . ILE A 1 77 ? -2.893 -5.003 9.850 1.00 97.94 77 ILE A C 1
ATOM 597 O O . ILE A 1 77 ? -3.334 -4.087 10.542 1.00 97.94 77 ILE A O 1
ATOM 601 N N . ASP A 1 78 ? -2.083 -5.950 10.317 1.00 96.56 78 ASP A N 1
ATOM 602 C CA . ASP A 1 78 ? -1.600 -6.025 11.706 1.00 96.56 78 ASP A CA 1
ATOM 603 C C . ASP A 1 78 ? -2.729 -5.947 12.753 1.00 96.56 78 ASP A C 1
ATOM 605 O O . ASP A 1 78 ? -2.638 -5.282 13.781 1.00 96.56 78 ASP A O 1
ATOM 609 N N . GLY A 1 79 ? -3.866 -6.589 12.458 1.00 96.38 79 GLY A N 1
ATOM 610 C CA . GLY A 1 79 ? -5.063 -6.553 13.310 1.00 96.38 79 GLY A CA 1
ATOM 611 C C . GLY A 1 79 ? -5.860 -5.240 13.244 1.00 96.38 79 GLY A C 1
ATOM 612 O O . GLY A 1 79 ? -6.921 -5.122 13.865 1.00 96.38 79 GLY A O 1
ATOM 613 N N . ILE A 1 80 ? -5.409 -4.249 12.469 1.00 98.12 80 ILE A N 1
ATOM 614 C CA . ILE A 1 80 ? -6.073 -2.953 12.323 1.00 98.12 80 ILE A CA 1
ATOM 615 C C . ILE A 1 80 ? -7.006 -2.956 11.105 1.00 98.12 80 ILE A C 1
ATOM 617 O O . ILE A 1 80 ? -6.573 -3.185 9.973 1.00 98.12 80 ILE A O 1
ATOM 621 N N . PRO A 1 81 ? -8.305 -2.640 11.274 1.00 98.06 81 PRO A N 1
ATOM 622 C CA . PRO A 1 81 ? -9.256 -2.659 10.173 1.00 98.06 81 PRO A CA 1
ATOM 623 C C . PRO A 1 81 ? -9.129 -1.396 9.315 1.00 98.06 81 PRO A C 1
ATOM 625 O O . PRO A 1 81 ? -9.806 -0.391 9.559 1.00 98.06 81 PRO A O 1
ATOM 628 N N . CYS A 1 82 ? -8.314 -1.449 8.269 1.00 97.75 82 CYS A N 1
ATOM 629 C CA . CYS A 1 82 ? -8.097 -0.342 7.349 1.00 97.75 82 CYS A CA 1
ATOM 630 C C . CYS A 1 82 ? -9.227 -0.211 6.314 1.00 97.75 82 CYS A C 1
ATOM 632 O O . CYS A 1 82 ? -9.784 -1.175 5.779 1.00 97.75 82 CYS A O 1
ATOM 634 N N . ALA A 1 83 ? -9.637 1.028 6.060 1.00 96.44 83 ALA A N 1
ATOM 635 C CA . ALA A 1 83 ? -10.718 1.368 5.149 1.00 96.44 83 ALA A CA 1
ATOM 636 C C . ALA A 1 83 ? -10.273 1.259 3.690 1.00 96.44 83 ALA A C 1
ATOM 638 O O . ALA A 1 83 ? -9.153 1.619 3.342 1.00 96.44 83 ALA A O 1
ATOM 639 N N . ARG A 1 84 ? -11.200 0.857 2.814 1.00 95.06 84 ARG A N 1
ATOM 640 C CA . ARG A 1 84 ? -10.993 0.992 1.368 1.00 95.06 84 ARG A CA 1
ATOM 641 C C . ARG A 1 84 ? -10.771 2.453 0.969 1.00 95.06 84 ARG A C 1
ATOM 643 O O . ARG A 1 84 ? -11.436 3.356 1.491 1.00 95.06 84 ARG A O 1
ATOM 650 N N . ALA A 1 85 ? -9.957 2.658 -0.057 1.00 91.75 85 ALA A N 1
ATOM 651 C CA . ALA A 1 85 ? -9.830 3.925 -0.752 1.00 91.75 85 ALA A CA 1
ATOM 652 C C . ALA A 1 85 ? -11.148 4.297 -1.448 1.00 91.75 85 ALA A C 1
ATOM 654 O O . ALA A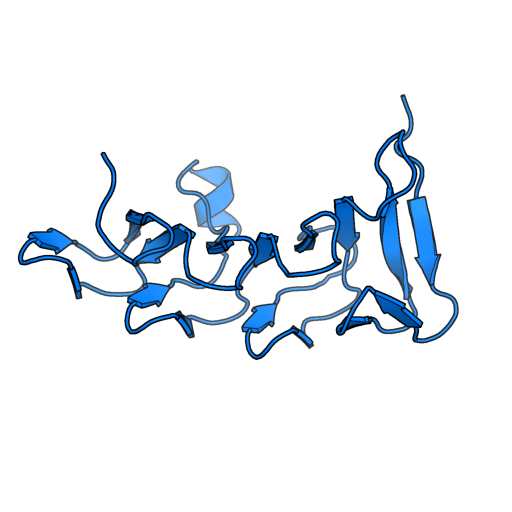 1 85 ? -11.819 3.453 -2.063 1.00 91.75 85 ALA A O 1
ATOM 655 N N . THR A 1 86 ? -11.525 5.573 -1.349 1.00 87.25 86 THR A N 1
ATOM 656 C CA . THR A 1 86 ? -12.703 6.146 -2.011 1.00 87.25 86 THR A CA 1
ATOM 657 C C . THR A 1 86 ? -12.372 7.546 -2.518 1.00 87.25 86 THR A C 1
ATOM 659 O O . THR A 1 86 ? -11.695 8.290 -1.814 1.00 87.25 86 THR A O 1
ATOM 662 N N . VAL A 1 87 ? -12.899 7.928 -3.686 1.00 80.62 87 VAL A N 1
ATOM 663 C CA . VAL A 1 87 ? -12.718 9.281 -4.255 1.00 80.62 87 VAL A CA 1
ATOM 664 C C . VAL A 1 87 ? -13.212 10.365 -3.290 1.00 80.62 87 VAL A C 1
ATOM 666 O O . VAL A 1 87 ? -12.583 11.402 -3.135 1.00 80.62 87 VAL A O 1
ATOM 669 N N . TRP A 1 88 ? -14.292 10.095 -2.552 1.00 78.62 88 TRP A N 1
ATOM 670 C CA . TRP A 1 88 ? -14.799 11.007 -1.525 1.00 78.62 88 TRP A CA 1
ATOM 671 C C . TRP A 1 88 ? -13.820 11.229 -0.365 1.00 78.62 88 TRP A C 1
ATOM 673 O O . TRP A 1 88 ? -13.744 12.332 0.169 1.00 78.62 88 TRP A O 1
ATOM 683 N N . ALA A 1 89 ? -13.073 10.200 0.044 1.00 77.56 89 ALA A N 1
ATOM 684 C CA . ALA A 1 89 ? -12.072 10.345 1.100 1.00 77.56 89 ALA A CA 1
ATOM 685 C C . ALA A 1 89 ? -10.911 11.249 0.658 1.00 77.56 89 ALA A C 1
ATOM 687 O O . ALA A 1 89 ? -10.420 12.021 1.480 1.00 77.56 89 ALA A O 1
ATOM 688 N N . GLU A 1 90 ? -10.534 11.188 -0.621 1.00 75.50 90 GLU A N 1
ATOM 689 C CA . GLU A 1 90 ? -9.543 12.085 -1.225 1.00 75.50 90 GLU A CA 1
ATOM 690 C C . GLU A 1 90 ? -10.068 13.516 -1.333 1.00 75.50 90 GLU A C 1
ATOM 692 O O . GLU A 1 90 ? -9.445 14.443 -0.823 1.00 75.50 90 GLU A O 1
ATOM 697 N N . LEU A 1 91 ? -11.262 13.697 -1.906 1.00 76.56 91 LEU A N 1
ATOM 698 C CA . LEU A 1 91 ? -11.832 15.021 -2.162 1.00 76.56 91 LEU A CA 1
ATOM 699 C C . LEU A 1 91 ? -12.061 15.838 -0.881 1.00 76.56 91 LEU A C 1
ATOM 701 O O . LEU A 1 91 ? -11.899 17.054 -0.882 1.00 76.56 91 LEU A O 1
ATOM 705 N N . PHE A 1 92 ? -12.414 15.179 0.224 1.00 74.12 92 PHE A N 1
ATOM 706 C CA . PHE A 1 92 ? -12.612 15.838 1.519 1.00 74.12 92 PHE A CA 1
ATOM 707 C C . PHE A 1 92 ? -11.356 15.854 2.402 1.00 74.12 92 PHE A C 1
ATOM 709 O O . PHE A 1 92 ? -11.470 16.069 3.610 1.00 74.12 92 PHE A O 1
ATOM 716 N N . GLY A 1 93 ? -10.173 15.579 1.838 1.00 61.62 93 GLY A N 1
ATOM 717 C CA . GLY A 1 93 ? -8.890 15.659 2.543 1.00 61.62 93 GLY A CA 1
ATOM 718 C C . GLY A 1 93 ? -8.737 14.661 3.693 1.00 61.62 93 GLY A C 1
ATOM 719 O O . GLY A 1 93 ? -7.898 14.844 4.569 1.00 61.62 93 GLY A O 1
ATOM 720 N N . LYS A 1 94 ? -9.559 13.604 3.731 1.00 63.66 94 LYS A N 1
ATOM 721 C CA . LYS A 1 94 ? -9.507 12.583 4.790 1.00 63.66 94 LYS A CA 1
ATOM 722 C C . LYS A 1 94 ? -8.531 11.451 4.473 1.00 63.66 94 LYS A C 1
ATOM 724 O O . LYS A 1 94 ? -8.260 10.651 5.370 1.00 63.66 94 LYS A O 1
ATOM 729 N N . GLY A 1 95 ? -8.035 11.394 3.234 1.00 72.56 95 GLY A N 1
ATOM 730 C CA . GLY A 1 95 ? -7.075 10.419 2.723 1.00 72.56 95 GLY A CA 1
ATOM 731 C C . GLY A 1 95 ? -7.621 8.988 2.755 1.00 72.56 95 GLY A C 1
ATOM 732 O O . GLY A 1 95 ? -7.921 8.440 3.816 1.00 72.56 95 GLY A O 1
ATOM 733 N N . GLY A 1 96 ? -7.743 8.343 1.606 1.00 81.69 96 GLY A N 1
ATOM 734 C CA . GLY A 1 96 ? -8.010 6.915 1.444 1.00 81.69 96 GLY A CA 1
ATOM 735 C C . GLY A 1 96 ? -6.743 6.060 1.408 1.00 81.69 96 GLY A C 1
ATOM 736 O O . GLY A 1 96 ? -6.859 4.840 1.435 1.00 81.69 96 GLY A O 1
ATOM 737 N N . MET A 1 97 ? -5.566 6.687 1.350 1.00 91.31 97 MET A N 1
ATOM 738 C CA . MET A 1 97 ? -4.276 6.005 1.270 1.00 91.31 97 MET A CA 1
ATOM 739 C C . MET A 1 97 ? -3.923 5.312 2.591 1.00 91.31 97 MET A C 1
ATOM 741 O O . MET A 1 97 ? -3.963 5.939 3.659 1.00 91.31 97 MET A O 1
ATOM 745 N N . THR A 1 98 ? -3.566 4.035 2.504 1.00 96.69 98 THR A N 1
ATOM 746 C CA . THR A 1 98 ? -2.843 3.312 3.554 1.00 96.69 98 THR A CA 1
ATOM 747 C C . THR A 1 98 ? -1.350 3.410 3.253 1.00 96.69 98 THR A C 1
ATOM 749 O O . THR A 1 98 ? -0.970 3.297 2.088 1.00 96.69 98 THR A O 1
ATOM 752 N N . THR A 1 99 ? -0.515 3.643 4.261 1.00 97.38 99 THR A N 1
ATOM 753 C CA . THR A 1 99 ? 0.946 3.619 4.125 1.00 97.38 99 THR A CA 1
ATOM 754 C C . THR A 1 99 ? 1.549 2.539 5.009 1.00 97.38 99 THR A C 1
ATOM 756 O O . THR A 1 99 ? 0.947 2.164 6.019 1.00 97.38 99 THR A O 1
ATOM 759 N N . LEU A 1 100 ? 2.690 2.012 4.579 1.00 98.25 100 LEU A N 1
ATOM 760 C CA . LEU A 1 100 ? 3.398 0.908 5.215 1.00 98.25 100 LEU A CA 1
ATOM 761 C C . LEU A 1 100 ? 4.854 1.298 5.456 1.00 98.25 100 LEU A C 1
ATOM 763 O O . LEU A 1 100 ? 5.466 1.999 4.636 1.00 98.25 100 LEU A O 1
ATOM 767 N N . HIS A 1 101 ? 5.411 0.785 6.544 1.00 97.88 101 HIS A N 1
ATOM 768 C CA . HIS A 1 101 ? 6.843 0.816 6.811 1.00 97.88 101 HIS A CA 1
ATOM 769 C C . HIS A 1 101 ? 7.601 -0.103 5.836 1.00 97.88 101 HIS A C 1
ATOM 771 O O . HIS A 1 101 ? 6.979 -0.915 5.147 1.00 97.88 101 HIS A O 1
ATOM 777 N N . PRO A 1 102 ? 8.937 0.020 5.723 1.00 95.81 102 PRO A N 1
ATOM 778 C CA . PRO A 1 102 ? 9.733 -0.809 4.810 1.00 95.81 102 PRO A CA 1
ATOM 779 C C . PRO A 1 102 ? 9.633 -2.323 5.046 1.00 95.81 102 PRO A C 1
ATOM 781 O O . PRO A 1 102 ? 9.836 -3.099 4.122 1.00 95.81 102 PRO A O 1
ATOM 784 N N . ASP A 1 103 ? 9.303 -2.754 6.263 1.00 95.12 103 ASP A N 1
ATOM 785 C CA . ASP A 1 103 ? 9.087 -4.167 6.600 1.00 95.12 103 ASP A CA 1
ATOM 786 C C . ASP A 1 103 ? 7.677 -4.676 6.241 1.00 95.12 103 ASP A C 1
ATOM 788 O O . ASP A 1 103 ? 7.367 -5.849 6.449 1.00 95.12 103 ASP A O 1
ATOM 792 N N . GLY A 1 104 ? 6.827 -3.807 5.687 1.00 95.38 104 GLY A N 1
ATOM 793 C CA . GLY A 1 104 ? 5.448 -4.106 5.314 1.00 95.38 104 GLY A CA 1
ATOM 794 C C . GLY A 1 104 ? 4.430 -3.914 6.440 1.00 95.38 104 GLY A C 1
ATOM 795 O O . GLY A 1 104 ? 3.234 -4.060 6.175 1.00 95.38 104 GLY A O 1
ATOM 796 N N . SER A 1 105 ? 4.861 -3.556 7.655 1.00 97.38 105 SER A N 1
ATOM 797 C CA . SER A 1 105 ? 3.953 -3.250 8.763 1.00 97.38 105 SER A CA 1
ATOM 798 C C . SER A 1 105 ? 3.179 -1.951 8.521 1.00 97.38 105 SER A C 1
ATOM 800 O O . SER A 1 105 ? 3.586 -1.064 7.759 1.00 97.38 105 SER A O 1
ATOM 802 N N . LEU A 1 106 ? 2.007 -1.834 9.140 1.00 98.31 106 LEU A N 1
ATOM 803 C CA . LEU A 1 106 ? 1.122 -0.692 8.976 1.00 98.31 106 LEU A CA 1
ATOM 804 C C . LEU A 1 106 ? 1.725 0.586 9.577 1.00 98.31 106 LEU A C 1
ATOM 806 O O . LEU A 1 106 ? 1.825 0.716 10.787 1.00 98.31 106 LEU A O 1
ATOM 810 N N . GLU A 1 107 ? 1.972 1.600 8.746 1.00 98.06 107 GLU A N 1
ATOM 811 C CA . GLU A 1 107 ? 2.376 2.934 9.215 1.00 98.06 107 GLU A CA 1
ATOM 812 C C . GLU A 1 107 ? 1.157 3.835 9.444 1.00 98.06 107 GLU A C 1
ATOM 814 O O . GLU A 1 107 ? 1.064 4.562 10.430 1.00 98.06 107 GLU A O 1
ATOM 819 N N . SER A 1 108 ? 0.193 3.851 8.521 1.00 96.94 108 SER A N 1
ATOM 820 C CA . SER A 1 108 ? -0.988 4.707 8.655 1.00 96.94 108 SER A CA 1
ATOM 821 C C . SER A 1 108 ? -2.157 4.193 7.846 1.00 96.94 108 SER A C 1
ATOM 823 O O . SER A 1 108 ? -2.038 3.910 6.656 1.00 96.94 108 SER A O 1
ATOM 825 N N . CYS A 1 109 ? -3.351 4.209 8.433 1.00 96.81 109 CYS A N 1
ATOM 826 C CA . CYS A 1 109 ? -4.569 4.081 7.650 1.00 96.81 109 CYS A CA 1
ATOM 827 C C . CYS A 1 109 ? -5.747 4.836 8.251 1.00 96.81 109 CYS A C 1
ATOM 829 O O . CYS A 1 109 ? -5.749 5.296 9.395 1.00 96.81 109 CYS A O 1
ATOM 831 N N . ARG A 1 110 ? -6.786 4.971 7.430 1.00 95.81 110 ARG A N 1
ATOM 832 C CA . ARG A 1 110 ? -8.115 5.383 7.868 1.00 95.81 110 ARG A CA 1
ATOM 833 C C . ARG A 1 110 ? -8.870 4.149 8.352 1.00 95.81 110 ARG A C 1
ATOM 835 O O . ARG A 1 110 ? -8.949 3.167 7.626 1.00 95.81 110 ARG A O 1
ATOM 842 N N . LEU A 1 111 ? -9.507 4.217 9.513 1.00 96.56 111 LEU A N 1
ATOM 843 C CA . LEU A 1 111 ? -10.202 3.072 10.100 1.00 96.56 111 LEU A CA 1
ATOM 844 C C . LEU A 1 111 ? -11.540 2.762 9.409 1.00 96.56 111 LEU A C 1
ATOM 846 O O . LEU A 1 111 ? -12.378 3.644 9.195 1.00 96.56 111 LEU A O 1
ATOM 850 N N . ALA A 1 112 ? -11.782 1.489 9.102 1.00 96.69 112 ALA A N 1
ATOM 851 C CA . ALA A 1 112 ? -13.018 0.985 8.498 1.00 96.69 112 ALA A CA 1
ATOM 852 C C . ALA A 1 112 ? -14.172 0.866 9.504 1.00 96.69 112 ALA A C 1
ATOM 854 O O . ALA A 1 112 ? -15.343 1.030 9.142 1.00 96.69 112 ALA A O 1
ATOM 855 N N . LYS A 1 113 ? -13.840 0.597 10.768 1.00 97.12 113 LYS A N 1
ATOM 856 C CA . LYS A 1 113 ? -14.759 0.453 11.904 1.00 97.12 113 LYS A CA 1
ATOM 857 C C . LYS A 1 113 ? -14.109 1.017 13.169 1.00 97.12 113 LYS A C 1
ATOM 859 O O . LYS A 1 113 ? -12.952 1.416 13.144 1.00 97.12 113 LYS A O 1
ATOM 864 N N . ARG A 1 114 ? -14.878 1.096 14.256 1.00 97.56 114 ARG A N 1
ATOM 865 C CA . ARG A 1 114 ? -14.326 1.405 15.580 1.00 97.56 114 ARG A CA 1
ATOM 866 C C . ARG A 1 114 ? -13.349 0.295 15.984 1.00 97.56 114 ARG A C 1
ATOM 868 O O . ARG A 1 114 ? -13.681 -0.873 15.795 1.00 97.56 114 ARG A O 1
ATOM 875 N N . CYS A 1 115 ? -12.208 0.657 16.555 1.00 96.31 115 CYS A N 1
ATOM 876 C CA . CYS A 1 115 ? -11.253 -0.283 17.142 1.00 96.31 115 CYS A CA 1
ATOM 877 C C . CYS A 1 115 ? -10.522 0.361 18.325 1.00 96.31 115 CYS A C 1
ATOM 879 O O . CYS A 1 115 ? -10.584 1.581 18.505 1.00 96.31 115 CYS A O 1
ATOM 881 N N . THR A 1 116 ? -9.865 -0.474 19.125 1.00 96.06 116 THR A N 1
ATOM 882 C CA . THR A 1 116 ? -9.018 -0.054 20.243 1.00 96.06 116 THR A CA 1
ATOM 883 C C . THR A 1 116 ? -7.577 -0.413 19.914 1.00 96.06 116 THR A C 1
ATOM 885 O O . THR A 1 116 ? -7.331 -1.535 19.485 1.00 96.06 116 THR A O 1
ATOM 888 N N . ILE A 1 117 ? -6.663 0.537 20.089 1.00 94.81 117 ILE A N 1
ATOM 889 C CA . ILE A 1 117 ? -5.225 0.411 19.817 1.00 94.81 117 ILE A CA 1
ATOM 890 C C . ILE A 1 117 ? -4.512 1.024 21.020 1.00 94.81 117 ILE A C 1
ATOM 892 O O . ILE A 1 117 ? -4.914 2.104 21.450 1.00 94.81 117 ILE A O 1
ATOM 896 N N . ASP A 1 118 ? -3.563 0.308 21.624 1.00 94.12 118 ASP A N 1
ATOM 897 C CA . ASP A 1 118 ? -2.879 0.706 22.869 1.00 94.12 118 ASP A CA 1
ATOM 898 C C . ASP A 1 118 ? -3.834 1.207 23.975 1.00 94.12 118 ASP A C 1
ATOM 900 O O . ASP A 1 118 ? -3.595 2.195 24.665 1.00 94.12 118 ASP A O 1
ATOM 904 N N . GLY A 1 119 ? -4.994 0.555 24.115 1.00 94.69 119 GLY A N 1
ATOM 905 C CA . GLY A 1 119 ? -6.028 0.934 25.087 1.00 94.69 119 GLY A CA 1
ATOM 906 C C . GLY A 1 119 ? -6.867 2.167 24.712 1.00 94.69 119 GLY A C 1
ATOM 907 O O . GLY A 1 119 ? -7.889 2.423 25.352 1.00 94.69 119 GLY A O 1
ATOM 908 N N . GLN A 1 120 ? -6.530 2.894 23.644 1.00 95.50 120 GLN A N 1
ATOM 909 C CA . GLN A 1 120 ? -7.298 4.036 23.151 1.00 95.50 120 GLN A CA 1
ATOM 910 C C . GLN A 1 120 ? -8.321 3.616 22.087 1.00 95.50 120 GLN A C 1
ATOM 912 O O . GLN A 1 120 ? -8.012 2.910 21.131 1.00 95.50 120 GLN A O 1
ATOM 917 N N . THR A 1 121 ? -9.574 4.062 22.231 1.00 96.75 121 THR A N 1
ATOM 918 C CA . THR A 1 121 ? -10.646 3.762 21.265 1.00 96.75 121 THR A CA 1
ATOM 919 C C . THR A 1 121 ? -10.760 4.835 20.187 1.00 96.75 121 THR A C 1
ATOM 921 O O . THR A 1 121 ? -11.017 6.003 20.481 1.00 96.75 121 THR A O 1
ATOM 924 N N . PHE A 1 122 ? -10.730 4.407 18.928 1.00 96.88 122 PHE A N 1
ATOM 925 C CA . PHE A 1 122 ? -10.908 5.259 17.758 1.00 96.88 122 PHE A CA 1
ATOM 926 C C . PHE A 1 122 ? -12.206 4.934 17.029 1.00 96.88 122 PHE A C 1
ATOM 928 O O . PHE A 1 122 ? -12.662 3.793 16.952 1.00 96.88 122 PHE A O 1
ATOM 935 N N . ARG A 1 123 ? -12.834 5.965 16.474 1.00 96.62 123 ARG A N 1
ATOM 936 C CA . ARG A 1 123 ? -14.051 5.877 15.670 1.00 96.62 123 ARG A CA 1
ATOM 937 C C . ARG A 1 123 ? -13.710 5.525 14.225 1.00 96.62 123 ARG A C 1
ATOM 939 O O . ARG A 1 123 ? -12.666 5.893 13.689 1.00 96.62 123 ARG A O 1
ATOM 946 N N . LYS A 1 124 ? -14.681 4.902 13.555 1.00 95.00 124 LYS A N 1
ATOM 947 C CA . LYS A 1 124 ? -14.664 4.706 12.103 1.00 95.00 124 LYS A CA 1
ATOM 948 C C . LYS A 1 124 ? -14.313 6.011 11.386 1.00 95.00 124 LYS A C 1
ATOM 950 O O . LYS A 1 124 ? -14.919 7.053 11.629 1.00 95.00 124 LYS A O 1
ATOM 955 N N . GLY A 1 125 ? -13.394 5.917 10.437 1.00 92.25 125 GLY A N 1
ATOM 956 C CA . GLY A 1 125 ? -12.997 7.015 9.578 1.00 92.25 125 GLY A CA 1
ATOM 957 C C . GLY A 1 125 ? -11.995 7.986 10.192 1.00 92.25 125 GLY A C 1
ATOM 958 O O . GLY A 1 125 ? -11.625 8.930 9.493 1.00 92.25 125 GLY A O 1
ATOM 959 N N . GLN A 1 126 ? -11.558 7.784 11.437 1.00 93.31 126 GLN A N 1
ATOM 960 C CA . GLN A 1 126 ? -10.359 8.450 11.940 1.00 93.31 126 GLN A CA 1
ATOM 961 C C . GLN A 1 126 ? -9.123 7.865 11.255 1.00 93.31 126 GLN A C 1
ATOM 963 O O . GLN A 1 126 ? -9.121 6.692 10.875 1.00 93.31 126 GLN A O 1
ATOM 968 N N . ARG A 1 127 ? -8.108 8.704 11.058 1.00 93.94 127 ARG A N 1
ATOM 969 C CA . ARG A 1 127 ? -6.783 8.278 10.617 1.00 93.94 127 ARG A CA 1
ATOM 970 C C . ARG A 1 127 ? -5.914 8.079 11.846 1.00 93.94 127 ARG A C 1
ATOM 972 O O . ARG A 1 127 ? -5.979 8.893 12.761 1.00 93.94 127 ARG A O 1
ATOM 979 N N . ILE A 1 128 ? -5.140 7.010 11.826 1.00 95.56 128 ILE A N 1
ATOM 980 C CA . ILE A 1 128 ? -4.127 6.712 12.833 1.00 95.56 128 ILE A CA 1
ATOM 981 C C . ILE A 1 128 ? -2.750 6.696 12.174 1.00 95.56 128 ILE A C 1
ATOM 983 O O . ILE A 1 128 ? -2.649 6.600 10.942 1.00 95.56 128 ILE A O 1
ATOM 987 N N . 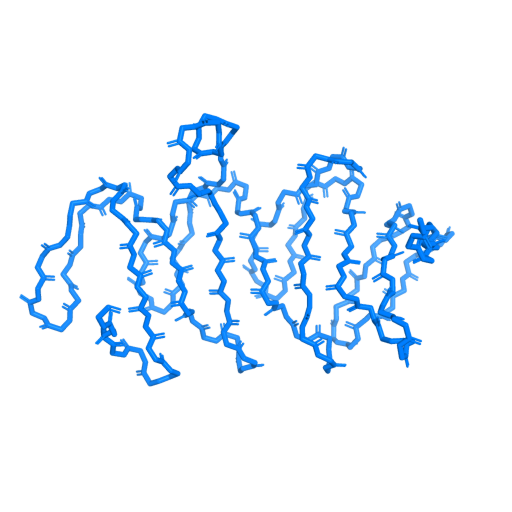ARG A 1 129 ? -1.713 6.764 12.996 1.00 96.94 129 ARG A N 1
ATOM 988 C CA . ARG A 1 129 ? -0.338 6.470 12.618 1.00 96.94 129 ARG A CA 1
ATOM 989 C C . ARG A 1 129 ? 0.278 5.564 13.669 1.00 96.94 129 ARG A C 1
ATOM 991 O O . ARG A 1 129 ? -0.042 5.725 14.846 1.00 96.94 129 ARG A O 1
ATOM 998 N N . LEU A 1 130 ? 1.123 4.651 13.223 1.00 97.62 130 LEU A N 1
ATOM 999 C CA . LEU A 1 130 ? 1.842 3.708 14.058 1.00 97.62 130 LEU A CA 1
ATOM 1000 C C . LEU A 1 130 ? 3.340 3.787 13.748 1.00 97.62 130 LEU A C 1
ATOM 1002 O O . LEU A 1 130 ? 3.727 4.077 12.610 1.00 97.62 130 LEU A O 1
ATOM 1006 N N . ASP A 1 131 ? 4.174 3.546 14.751 1.00 97.12 131 ASP A N 1
ATOM 1007 C CA . ASP A 1 131 ? 5.597 3.262 14.556 1.00 97.12 131 ASP A CA 1
ATOM 1008 C C . ASP A 1 131 ? 5.802 1.831 13.999 1.00 97.12 131 ASP A C 1
ATOM 1010 O O . ASP A 1 131 ? 4.818 1.100 13.837 1.00 97.12 131 ASP A O 1
ATOM 1014 N N . PRO A 1 132 ? 7.033 1.437 13.616 1.00 96.44 132 PRO A N 1
ATOM 1015 C CA . PRO A 1 132 ? 7.306 0.092 13.095 1.00 96.44 132 PRO A CA 1
ATOM 1016 C C . PRO A 1 132 ? 6.969 -1.041 14.074 1.00 96.44 132 PRO A C 1
ATOM 1018 O O . PRO A 1 132 ? 6.704 -2.166 13.662 1.00 96.44 132 PRO A O 1
ATOM 1021 N N . GLU A 1 133 ? 6.947 -0.759 15.374 1.00 95.38 133 GLU A N 1
ATOM 1022 C CA . GLU A 1 133 ? 6.560 -1.706 16.417 1.00 95.38 133 GLU A CA 1
ATOM 1023 C C . GLU A 1 133 ? 5.032 -1.833 16.579 1.00 95.38 133 GLU A C 1
ATOM 1025 O O . GLU A 1 133 ? 4.552 -2.713 17.299 1.00 95.38 133 GLU A O 1
ATOM 1030 N N . GLY A 1 134 ? 4.256 -0.998 15.880 1.00 95.06 134 GLY A N 1
ATOM 1031 C CA . GLY A 1 134 ? 2.795 -1.023 15.869 1.00 95.06 134 GLY A CA 1
ATOM 1032 C C . GLY A 1 134 ? 2.139 -0.174 16.961 1.00 95.06 134 GLY A C 1
ATOM 1033 O O . GLY A 1 134 ? 0.934 -0.314 17.188 1.00 95.06 134 GLY A O 1
ATOM 1034 N N . HIS A 1 135 ? 2.887 0.709 17.624 1.00 96.31 135 HIS A N 1
ATOM 1035 C CA . HIS A 1 135 ? 2.378 1.608 18.658 1.00 96.31 135 HIS A CA 1
ATOM 1036 C C . HIS A 1 135 ? 1.920 2.945 18.085 1.00 96.31 135 HIS A C 1
ATOM 1038 O O . HIS A 1 135 ? 2.483 3.468 17.125 1.00 96.31 135 HIS A O 1
ATOM 1044 N N . LEU A 1 136 ? 0.894 3.537 18.696 1.00 96.50 136 LEU A N 1
ATOM 1045 C CA . LEU A 1 136 ? 0.374 4.840 18.284 1.00 96.50 136 LEU A CA 1
ATOM 1046 C C . LEU A 1 136 ? 1.426 5.944 18.390 1.00 96.50 136 LEU A C 1
ATOM 1048 O O . LEU A 1 136 ? 1.963 6.210 19.466 1.00 96.50 136 LEU A O 1
ATOM 1052 N N . VAL A 1 137 ? 1.599 6.681 17.292 1.00 93.62 137 VAL A N 1
ATOM 1053 C CA . VAL A 1 137 ? 2.367 7.931 17.280 1.00 93.62 137 VAL A CA 1
ATOM 1054 C C . VAL A 1 137 ? 1.436 9.155 17.213 1.00 93.62 137 VAL A C 1
ATOM 1056 O O . VAL A 1 137 ? 0.362 9.064 16.604 1.00 93.62 137 VAL A O 1
ATOM 1059 N N . PRO A 1 138 ? 1.812 10.290 17.839 1.00 78.19 138 PRO A N 1
ATOM 1060 C CA . PRO A 1 138 ? 1.013 11.522 17.856 1.00 78.19 138 PRO A CA 1
ATOM 1061 C C . PRO A 1 138 ? 0.694 12.131 16.480 1.00 78.19 138 PRO A C 1
ATOM 1063 O O . PRO A 1 138 ? 1.531 12.041 15.551 1.00 78.19 138 PRO A O 1
#

Secondary structure (DSSP, 8-state):
-PPPEEE-SS-EEETTEEEPTTPEEEE-TTSSEEEEE-SS-EEETTEEE---SSS-EEEE-TTS-EEEE-BSS-EEETTEEEPPP-HHHHHTTS---EEE-TTS-EEEEEBSS-EEETTEEE-TT-EEEB-TTS-B--